Protein AF-A0A955SZW2-F1 (afdb_monomer_lite)

Sequence (179 aa):
EGDLPSALSALVQAASESPEDYRAVKKKAEVLYKLGLNKESIEGFKEALPLAPEGERWWLWVEIGKRYSDLGDLENEIASYRKGLEEPEPKAGYLWEIIGEAYYQAGRFEDAVEPVRNALEADPNRSRSLIRLGEILAEKDPSASKGFIEKGRALLGRDDYYWIQKAYEVEKNLEGGSR

Radius of gyration: 19.29 Å; chains: 1; bounding box: 45×32×61 Å

Structure (mmCIF, N/CA/C/O backbone):
data_AF-A0A955SZW2-F1
#
_entry.id   AF-A0A955SZW2-F1
#
loop_
_atom_site.group_PDB
_atom_site.id
_atom_site.type_symbol
_atom_site.label_atom_id
_atom_site.label_alt_id
_atom_site.label_comp_id
_atom_site.label_asym_id
_atom_site.label_entity_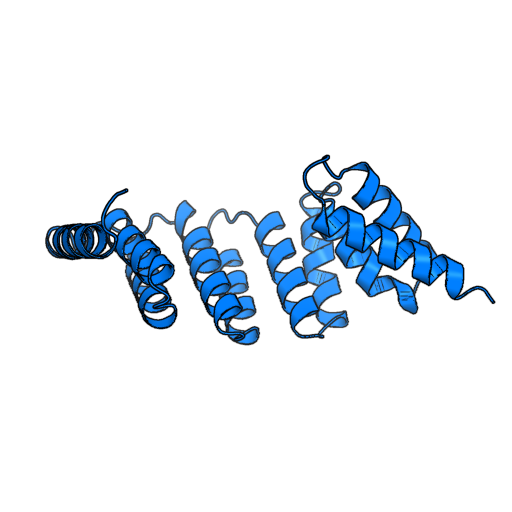id
_atom_site.label_seq_id
_atom_site.pdbx_PDB_ins_code
_atom_site.Cartn_x
_atom_site.Cartn_y
_atom_site.Cartn_z
_atom_site.occupancy
_atom_site.B_iso_or_equiv
_atom_site.auth_seq_id
_atom_site.auth_comp_id
_atom_site.auth_asym_id
_atom_site.auth_atom_id
_atom_site.pdbx_PDB_model_num
ATOM 1 N N . GLU A 1 1 ? -25.293 -17.393 6.926 1.00 43.53 1 GLU A N 1
ATOM 2 C CA . GLU A 1 1 ? -25.047 -16.016 6.459 1.00 43.53 1 GLU A CA 1
ATOM 3 C C . GLU A 1 1 ? -25.433 -15.080 7.590 1.00 43.53 1 GLU A C 1
ATOM 5 O O . GLU A 1 1 ? -26.567 -15.137 8.042 1.00 43.53 1 GLU A O 1
ATOM 10 N N . GLY A 1 2 ? -24.470 -14.358 8.165 1.00 55.19 2 GLY A N 1
ATOM 11 C CA . GLY A 1 2 ? -24.765 -13.376 9.208 1.00 55.19 2 GLY A CA 1
ATOM 12 C C . GLY A 1 2 ? -25.272 -12.101 8.550 1.00 55.19 2 GLY A C 1
ATOM 13 O O . GLY A 1 2 ? -24.579 -11.545 7.702 1.00 55.19 2 GLY A O 1
ATOM 14 N N . ASP A 1 3 ? -26.477 -11.679 8.909 1.00 69.44 3 ASP A N 1
ATOM 15 C CA . ASP A 1 3 ? -27.110 -10.459 8.420 1.00 69.44 3 ASP A CA 1
ATOM 16 C C . ASP A 1 3 ? -26.224 -9.233 8.735 1.00 69.44 3 ASP A C 1
ATOM 18 O O . ASP A 1 3 ? -25.978 -8.905 9.899 1.00 69.44 3 ASP A O 1
ATOM 22 N N . LEU A 1 4 ? -25.674 -8.596 7.694 1.00 65.81 4 LEU A N 1
ATOM 23 C CA . LEU A 1 4 ? -24.764 -7.444 7.792 1.00 65.81 4 LEU A CA 1
ATOM 24 C C . LEU A 1 4 ? -25.357 -6.272 8.616 1.00 65.81 4 LEU A C 1
ATOM 26 O O . LEU A 1 4 ? -24.629 -5.720 9.443 1.00 65.81 4 LEU A O 1
ATOM 30 N N . PRO A 1 5 ? -26.653 -5.923 8.473 1.00 70.12 5 PRO A N 1
ATOM 31 C CA . PRO A 1 5 ? -27.366 -5.012 9.374 1.00 70.12 5 PRO A CA 1
ATOM 32 C C . PRO A 1 5 ? -27.302 -5.398 10.858 1.00 70.12 5 PRO A C 1
ATOM 34 O O . PRO A 1 5 ? -26.988 -4.558 11.704 1.00 70.12 5 PRO A O 1
ATOM 37 N N . SER A 1 6 ? -27.541 -6.669 11.187 1.00 73.94 6 SER A N 1
ATOM 38 C CA . SER A 1 6 ? -27.470 -7.166 12.567 1.00 73.94 6 SER A CA 1
ATOM 39 C C . SER A 1 6 ? -26.041 -7.106 13.129 1.00 73.94 6 SER A C 1
ATOM 41 O O . SER A 1 6 ? -25.841 -6.718 14.282 1.00 73.94 6 SER A O 1
ATOM 43 N N . ALA A 1 7 ? -25.031 -7.419 12.307 1.00 72.44 7 ALA A N 1
ATOM 44 C CA . ALA A 1 7 ? -23.623 -7.304 12.689 1.00 72.44 7 ALA A CA 1
ATOM 45 C C . ALA A 1 7 ? -23.200 -5.847 12.942 1.00 72.44 7 ALA A C 1
ATOM 47 O O . ALA A 1 7 ? -22.485 -5.577 13.907 1.00 72.44 7 ALA A O 1
ATOM 48 N N . LEU A 1 8 ? -23.663 -4.904 12.114 1.00 73.12 8 LEU A N 1
ATOM 49 C CA . LEU A 1 8 ? -23.430 -3.478 12.339 1.00 73.12 8 LEU A CA 1
ATOM 50 C C . LEU A 1 8 ? -24.060 -3.026 13.660 1.00 73.12 8 LEU A C 1
ATOM 52 O O . LEU A 1 8 ? -23.381 -2.376 14.448 1.00 73.12 8 LEU A O 1
ATOM 56 N N . SER A 1 9 ? -25.316 -3.396 13.929 1.00 77.06 9 SER A N 1
ATOM 57 C CA . SER A 1 9 ? -26.006 -3.013 15.168 1.00 77.06 9 SER A CA 1
ATOM 58 C C . SER A 1 9 ? -25.261 -3.501 16.413 1.00 77.06 9 SER A C 1
ATOM 60 O O . SER A 1 9 ? -25.037 -2.722 17.337 1.00 77.06 9 SER A O 1
ATOM 62 N N . ALA A 1 10 ? -24.824 -4.764 16.422 1.00 77.38 10 ALA A N 1
ATOM 63 C CA . ALA A 1 10 ? -24.076 -5.335 17.542 1.00 77.38 10 ALA A CA 1
ATOM 64 C C . ALA A 1 10 ? -22.710 -4.657 17.743 1.00 77.38 10 ALA A C 1
ATOM 66 O O . ALA A 1 10 ? -22.293 -4.433 18.875 1.00 77.38 10 ALA A O 1
ATOM 67 N N . LEU A 1 11 ? -22.018 -4.293 16.659 1.00 75.75 11 LEU A N 1
ATOM 68 C CA . LEU A 1 11 ? -20.717 -3.621 16.739 1.00 75.75 11 LEU A CA 1
ATOM 69 C C . LEU A 1 11 ? -20.824 -2.146 17.112 1.00 75.75 11 LEU A C 1
ATOM 71 O O . LEU A 1 11 ? -19.964 -1.639 17.823 1.00 75.75 11 LEU A O 1
ATOM 75 N N . VAL A 1 12 ? -21.872 -1.456 16.660 1.00 75.31 12 VAL A N 1
ATOM 76 C CA . VAL A 1 12 ? -22.174 -0.091 17.103 1.00 75.31 12 VAL A CA 1
ATOM 77 C C . VAL A 1 12 ? -22.484 -0.092 18.594 1.00 75.31 12 VAL A C 1
ATOM 79 O O . VAL A 1 12 ? -21.966 0.763 19.307 1.00 75.31 12 VAL A O 1
ATOM 82 N N . GLN A 1 13 ? -23.265 -1.063 19.072 1.00 78.00 13 GLN A N 1
ATOM 83 C CA . GLN A 1 13 ? -23.534 -1.229 20.496 1.00 78.00 13 GLN A CA 1
ATOM 84 C C . GLN A 1 13 ? -22.245 -1.526 21.274 1.00 78.00 13 GLN A C 1
ATOM 86 O O . GLN A 1 13 ? -21.933 -0.791 22.202 1.00 78.00 13 GLN A O 1
ATOM 91 N N . ALA A 1 14 ? -21.446 -2.508 20.847 1.00 74.75 14 ALA A N 1
ATOM 92 C CA . ALA A 1 14 ? -20.177 -2.841 21.497 1.00 74.75 14 ALA A CA 1
ATOM 93 C C . ALA A 1 14 ? -19.199 -1.651 21.544 1.00 74.75 14 ALA A C 1
ATOM 95 O O . ALA A 1 14 ? -18.613 -1.374 22.584 1.00 74.75 14 ALA A O 1
ATOM 96 N N . ALA A 1 15 ? -19.059 -0.898 20.447 1.00 73.25 15 ALA A N 1
ATOM 97 C CA . ALA A 1 15 ? -18.224 0.306 20.420 1.00 73.25 15 ALA A CA 1
ATOM 98 C C . ALA A 1 15 ? -18.789 1.438 21.297 1.00 73.25 15 ALA A C 1
ATOM 100 O O . ALA A 1 15 ? -18.037 2.286 21.758 1.00 73.25 15 ALA A O 1
ATOM 101 N N . SER A 1 16 ? -20.103 1.462 21.531 1.00 75.00 16 SER A N 1
ATOM 102 C CA . SER A 1 16 ? -20.750 2.432 22.426 1.00 75.00 16 SER A CA 1
ATOM 103 C C . SER A 1 16 ? -20.636 2.028 23.901 1.00 75.00 16 SER A C 1
ATOM 105 O O . SER A 1 16 ? -20.604 2.895 24.768 1.00 75.00 16 SER A O 1
ATOM 107 N N . GLU A 1 17 ? -20.566 0.726 24.192 1.00 80.62 17 GLU A N 1
ATOM 108 C CA . GLU A 1 17 ? -20.352 0.161 25.532 1.00 80.62 17 GLU A CA 1
ATOM 109 C C . GLU A 1 17 ? -18.880 0.216 25.967 1.00 80.62 17 GLU A C 1
ATOM 111 O O . GLU A 1 17 ? -18.588 0.206 27.161 1.00 80.62 17 GLU A O 1
ATOM 116 N N . SER A 1 18 ? -17.945 0.271 25.016 1.00 79.25 18 SER A N 1
ATOM 117 C CA . SER A 1 18 ? -16.502 0.375 25.272 1.00 79.25 18 SER A CA 1
ATOM 118 C C . SER A 1 18 ? -15.836 1.326 24.268 1.00 79.25 18 SER A C 1
ATOM 120 O O . SER A 1 18 ? -15.089 0.876 23.394 1.00 79.25 18 SER A O 1
ATOM 122 N N . PRO A 1 19 ? -16.114 2.641 24.355 1.00 76.56 19 PRO A N 1
ATOM 123 C CA . PRO A 1 19 ? -15.597 3.637 23.412 1.00 76.56 19 PRO A CA 1
ATOM 124 C C . PRO A 1 19 ? -14.067 3.771 23.432 1.00 76.56 19 PRO A C 1
ATOM 126 O O . PRO A 1 19 ? -13.480 4.258 22.471 1.00 76.56 19 PRO A O 1
ATOM 129 N N . GLU A 1 20 ? -13.413 3.321 24.500 1.00 83.38 20 GLU A N 1
ATOM 130 C CA . GLU A 1 20 ? -11.959 3.272 24.646 1.00 83.38 20 GLU A CA 1
ATOM 131 C C . GLU A 1 20 ? -11.305 2.006 24.061 1.00 83.38 20 GLU A C 1
ATOM 133 O O . GLU A 1 20 ? -10.081 1.963 23.920 1.00 83.38 20 GLU A O 1
ATOM 138 N N . ASP A 1 21 ? -12.079 0.976 23.694 1.00 88.38 21 ASP A N 1
ATOM 139 C CA . ASP A 1 21 ? -11.528 -0.225 23.060 1.00 88.38 21 ASP A CA 1
ATOM 140 C C . ASP A 1 21 ? -11.337 -0.003 21.555 1.00 88.38 21 ASP A C 1
ATOM 142 O O . ASP A 1 21 ? -12.260 -0.152 20.743 1.00 88.38 21 ASP A O 1
ATOM 146 N N . TYR A 1 22 ? -10.092 0.280 21.158 1.00 90.94 22 TYR A N 1
ATOM 147 C CA . TYR A 1 22 ? -9.734 0.458 19.749 1.00 90.94 22 TYR A CA 1
ATOM 148 C C . TYR A 1 22 ? -10.145 -0.739 18.877 1.00 90.94 22 TYR A C 1
ATOM 150 O O . TYR A 1 22 ? -10.407 -0.555 17.688 1.00 90.94 22 TYR A O 1
ATOM 158 N N . ARG A 1 23 ? -10.231 -1.968 19.419 1.00 90.44 23 ARG A N 1
ATOM 159 C CA . ARG A 1 23 ? -10.639 -3.149 18.642 1.00 90.44 23 ARG A CA 1
ATOM 160 C C . ARG A 1 23 ? -12.103 -3.070 18.245 1.00 90.44 23 ARG A C 1
ATOM 162 O O . ARG A 1 23 ? -12.419 -3.391 17.099 1.00 90.44 23 ARG A O 1
ATOM 169 N N . ALA A 1 24 ? -12.971 -2.623 19.150 1.00 88.94 24 ALA A N 1
ATOM 170 C CA . ALA A 1 24 ? -14.390 -2.426 18.879 1.00 88.94 24 ALA A CA 1
ATOM 171 C C . ALA A 1 24 ? -14.602 -1.302 17.851 1.00 88.94 24 ALA A C 1
ATOM 173 O O . ALA A 1 24 ? -15.289 -1.509 16.845 1.00 88.94 24 ALA A O 1
ATOM 174 N N . VAL A 1 25 ? -13.929 -0.159 18.035 1.00 89.25 25 VAL A N 1
ATOM 175 C CA . VAL A 1 25 ? -13.991 0.990 17.111 1.00 89.25 25 VAL A CA 1
ATOM 176 C C . VAL A 1 25 ? -13.472 0.610 15.717 1.00 89.25 25 VAL A C 1
ATOM 178 O O . VAL A 1 25 ? -14.160 0.813 14.713 1.00 89.25 25 VAL A O 1
ATOM 181 N N . LYS A 1 26 ? -12.315 -0.059 15.643 1.00 93.31 26 LYS A N 1
ATOM 182 C CA . LYS A 1 26 ? -11.762 -0.611 14.397 1.00 93.31 26 LYS A CA 1
ATOM 183 C C . LYS A 1 26 ? -12.744 -1.570 13.724 1.00 93.31 26 LYS A C 1
ATOM 185 O O . LYS A 1 26 ? -12.947 -1.509 12.513 1.00 93.31 26 LYS A O 1
ATOM 190 N N . LYS A 1 27 ? -13.381 -2.458 14.494 1.00 91.25 27 LYS A N 1
ATOM 191 C CA . LYS A 1 27 ? -14.297 -3.459 13.939 1.00 91.25 27 LYS A CA 1
ATOM 192 C C . LYS A 1 27 ? -15.560 -2.833 13.354 1.00 91.25 27 LYS A C 1
ATOM 194 O O . LYS A 1 27 ? -16.022 -3.270 12.299 1.00 91.25 27 LYS A O 1
ATOM 199 N N . LYS A 1 28 ? -16.085 -1.788 13.994 1.00 90.50 28 LYS A N 1
ATOM 200 C CA . LYS A 1 28 ? -17.159 -0.954 13.443 1.00 90.50 28 LYS A CA 1
ATOM 201 C C . LYS A 1 28 ? -16.733 -0.342 12.102 1.00 90.50 28 LYS A C 1
ATOM 203 O O . LYS A 1 28 ? -17.475 -0.464 11.130 1.00 90.50 28 LYS A O 1
ATOM 208 N N . ALA A 1 29 ? -15.530 0.228 12.018 1.00 93.50 29 ALA A N 1
ATOM 209 C CA . ALA A 1 29 ? -15.000 0.806 10.781 1.00 93.50 29 ALA A CA 1
ATOM 210 C C . ALA A 1 29 ? -14.853 -0.226 9.641 1.00 93.50 29 ALA A C 1
ATOM 212 O O . ALA A 1 29 ? -15.203 0.066 8.496 1.00 93.50 29 ALA A O 1
ATOM 213 N N . GLU A 1 30 ? -14.419 -1.455 9.943 1.00 92.19 30 GLU A N 1
ATOM 214 C CA . GLU A 1 30 ? -14.382 -2.568 8.977 1.00 92.19 30 GLU A CA 1
ATOM 215 C C . GLU A 1 30 ? -15.777 -2.953 8.457 1.00 92.19 30 GLU A C 1
ATOM 217 O O . GLU A 1 30 ? -15.924 -3.338 7.297 1.00 92.19 30 GLU A O 1
ATOM 222 N N . VAL A 1 31 ? -16.814 -2.892 9.298 1.00 90.69 31 VAL A N 1
ATOM 223 C CA . VAL A 1 31 ? -18.185 -3.202 8.861 1.00 90.69 31 VAL A CA 1
ATOM 224 C C . VAL A 1 31 ? -18.783 -2.068 8.043 1.00 90.69 31 VAL A C 1
ATOM 226 O O . VAL A 1 31 ? -19.404 -2.350 7.023 1.00 90.69 31 VAL A O 1
ATOM 229 N N . LEU A 1 32 ? -18.533 -0.810 8.413 1.00 91.88 32 LEU A N 1
ATOM 230 C CA . LEU A 1 32 ? -18.894 0.345 7.582 1.00 91.88 32 LEU A CA 1
ATOM 231 C C . LEU A 1 32 ? -18.293 0.216 6.177 1.00 91.88 32 LEU A C 1
ATOM 233 O O . LEU A 1 32 ? -19.003 0.383 5.188 1.00 91.88 32 LEU A O 1
ATOM 237 N N . TYR A 1 33 ? -17.029 -0.207 6.085 1.00 92.94 33 TYR A N 1
ATOM 238 C CA . TYR A 1 33 ? -16.387 -0.499 4.805 1.00 92.94 33 TYR A CA 1
ATOM 239 C C . TYR A 1 33 ? -17.130 -1.575 4.001 1.00 92.94 33 TYR A C 1
ATOM 241 O O . TYR A 1 33 ? -17.469 -1.363 2.840 1.00 92.94 33 TYR A O 1
ATOM 249 N N . LYS A 1 34 ? -17.462 -2.712 4.625 1.00 90.56 34 LYS A N 1
ATOM 250 C CA . LYS A 1 34 ? -18.211 -3.800 3.965 1.00 90.56 34 LYS A CA 1
ATOM 251 C C . LYS A 1 34 ? -19.606 -3.391 3.485 1.00 90.56 34 LYS A C 1
ATOM 253 O O . LYS A 1 34 ? -20.164 -4.062 2.624 1.00 90.56 34 LYS A O 1
ATOM 258 N N . LEU A 1 35 ? -20.165 -2.321 4.045 1.00 89.50 35 LEU A N 1
ATOM 259 C CA . LEU A 1 35 ? -21.441 -1.737 3.638 1.00 89.50 35 LEU A CA 1
ATOM 260 C C . LEU A 1 35 ? -21.292 -0.670 2.538 1.00 89.50 35 LEU A C 1
ATOM 262 O O . LEU A 1 35 ? -22.287 -0.073 2.138 1.00 89.50 35 LEU A O 1
ATOM 266 N N . GLY A 1 36 ? -20.072 -0.415 2.054 1.00 91.00 36 GLY A N 1
ATOM 267 C CA . GLY A 1 36 ? -19.776 0.614 1.054 1.00 91.00 36 GLY A CA 1
ATOM 268 C C . GLY A 1 36 ? -19.691 2.035 1.621 1.00 91.00 36 GLY A C 1
ATOM 269 O O . GLY A 1 36 ? -19.547 2.995 0.866 1.00 91.00 36 GLY A O 1
ATOM 270 N N . LEU A 1 37 ? -19.749 2.189 2.946 1.00 93.50 37 LEU A N 1
ATOM 271 C CA . LEU A 1 37 ? -19.671 3.473 3.644 1.00 93.50 37 LEU A CA 1
ATOM 272 C C . LEU A 1 37 ? -18.200 3.851 3.878 1.00 93.50 37 LEU A C 1
ATOM 274 O O . LEU A 1 37 ? -17.697 3.860 5.003 1.00 93.50 37 LEU A O 1
ATOM 278 N N . ASN A 1 38 ? -17.476 4.096 2.781 1.00 94.38 38 ASN A N 1
ATOM 279 C CA . ASN A 1 38 ? -16.027 4.330 2.795 1.00 94.38 38 ASN A CA 1
ATOM 280 C C . ASN A 1 38 ? -15.628 5.556 3.629 1.00 94.38 38 ASN A C 1
ATOM 282 O O . ASN A 1 38 ? -14.635 5.506 4.351 1.00 94.38 38 ASN A O 1
ATOM 286 N N . LYS A 1 39 ? -16.402 6.647 3.570 1.00 97.06 39 LYS A N 1
ATOM 287 C CA . LYS A 1 39 ? -16.096 7.883 4.311 1.00 97.06 39 LYS A CA 1
ATOM 288 C C . LYS A 1 39 ? -16.266 7.683 5.815 1.00 97.06 39 LYS A C 1
ATOM 290 O O . LYS A 1 39 ? -15.393 8.048 6.591 1.00 97.06 39 LYS A O 1
ATOM 295 N N . GLU A 1 40 ? -17.355 7.045 6.218 1.00 95.12 40 GLU A N 1
ATOM 296 C CA . GLU A 1 40 ? -17.648 6.708 7.607 1.00 95.12 40 GLU A CA 1
ATOM 297 C C . GLU A 1 40 ? -16.644 5.689 8.151 1.00 95.12 40 GLU A C 1
ATOM 299 O O . GLU A 1 40 ? -16.238 5.770 9.308 1.00 95.12 40 GLU A O 1
ATOM 304 N N . SER A 1 41 ? -16.198 4.752 7.309 1.00 96.31 41 SER A N 1
ATOM 305 C CA . SER A 1 41 ? -15.112 3.835 7.647 1.00 96.31 41 SER A CA 1
ATOM 306 C C . SER A 1 41 ? -13.813 4.590 7.939 1.00 96.31 41 SER A C 1
ATOM 308 O O . SER A 1 41 ? -13.203 4.349 8.979 1.00 96.31 41 SER A O 1
ATOM 310 N N . ILE A 1 42 ? -13.416 5.537 7.080 1.00 98.19 42 ILE A N 1
ATOM 311 C CA . ILE A 1 42 ? -12.220 6.370 7.290 1.00 98.19 42 ILE A CA 1
ATOM 312 C C . ILE A 1 42 ? -12.284 7.089 8.637 1.00 98.19 42 ILE A C 1
ATOM 314 O O . ILE A 1 42 ? -11.322 7.021 9.401 1.00 98.19 42 ILE A O 1
ATOM 318 N N . GLU A 1 43 ? -13.406 7.739 8.950 1.00 96.56 43 GLU A N 1
ATOM 319 C CA . GLU A 1 43 ? -13.564 8.429 10.234 1.00 96.56 43 GLU A CA 1
ATOM 320 C C . GLU A 1 43 ? -13.498 7.449 11.414 1.00 96.56 43 GLU A C 1
ATOM 322 O O . GLU A 1 43 ? -12.774 7.703 12.372 1.00 96.56 43 GLU A O 1
ATOM 327 N N . GLY A 1 44 ? -14.107 6.264 11.303 1.00 94.12 44 GLY A N 1
ATOM 328 C CA . GLY A 1 44 ? -13.984 5.220 12.324 1.00 94.12 44 GLY A CA 1
ATOM 329 C C . GLY A 1 44 ? -12.544 4.725 12.538 1.00 94.12 44 GLY A C 1
ATOM 330 O O . GLY A 1 44 ? -12.128 4.491 13.671 1.00 94.12 44 GLY A O 1
ATOM 331 N N . PHE A 1 45 ? -11.736 4.598 11.480 1.00 96.94 45 PHE A N 1
ATOM 332 C CA . PHE A 1 45 ? -10.311 4.272 11.633 1.00 96.94 45 PHE A CA 1
ATOM 333 C C . PHE A 1 45 ? -9.514 5.427 12.251 1.00 96.94 45 PHE A C 1
ATOM 335 O O . PHE A 1 45 ? -8.615 5.173 13.054 1.00 96.94 45 PHE A O 1
ATOM 342 N N . LYS A 1 46 ? -9.854 6.683 11.933 1.00 96.81 46 LYS A N 1
ATOM 343 C CA . LYS A 1 46 ? -9.240 7.860 12.565 1.00 96.81 46 LYS A CA 1
ATOM 344 C C . LYS A 1 46 ? -9.572 7.960 14.052 1.00 96.81 46 LYS A C 1
ATOM 346 O O . LYS A 1 46 ? -8.696 8.316 14.832 1.00 96.81 46 LYS A O 1
ATOM 351 N N . GLU A 1 47 ? -10.790 7.599 14.448 1.00 94.31 47 GLU A N 1
ATOM 352 C CA . GLU A 1 47 ? -11.191 7.477 15.856 1.00 94.31 47 GLU A CA 1
ATOM 353 C C . GLU A 1 47 ? -10.407 6.369 16.580 1.00 94.31 47 GLU A C 1
ATOM 355 O O . GLU A 1 47 ? -10.053 6.524 17.747 1.00 94.31 47 GLU A O 1
ATOM 360 N N . ALA A 1 48 ? -10.078 5.269 15.891 1.00 94.62 48 ALA A N 1
ATOM 361 C CA . ALA A 1 48 ? -9.309 4.164 16.468 1.00 94.62 48 ALA A CA 1
ATOM 362 C C . ALA A 1 48 ? -7.808 4.471 16.643 1.00 94.62 48 ALA A C 1
ATOM 364 O O . ALA A 1 48 ? -7.176 3.890 17.524 1.00 94.62 48 ALA A O 1
ATOM 365 N N . LEU A 1 49 ? -7.226 5.367 15.835 1.00 95.62 49 LEU A N 1
ATOM 366 C CA . LEU A 1 49 ? -5.798 5.725 15.883 1.00 95.62 49 LEU A CA 1
ATOM 367 C C . LEU A 1 49 ? -5.286 6.134 17.276 1.00 95.62 49 LEU A C 1
ATOM 369 O O . LEU A 1 49 ? -4.310 5.532 17.725 1.00 95.62 49 LEU A O 1
ATOM 373 N N . PRO A 1 50 ? -5.895 7.110 17.984 1.00 95.00 50 PRO A N 1
ATOM 374 C CA . PRO A 1 50 ? -5.411 7.529 19.302 1.00 95.00 50 PRO A CA 1
ATOM 375 C C . PRO A 1 50 ? -5.576 6.454 20.387 1.00 95.00 50 PRO A C 1
ATOM 377 O O . PRO A 1 50 ? -4.919 6.536 21.421 1.00 95.00 50 PRO A O 1
ATOM 380 N N . LEU A 1 51 ? -6.439 5.459 20.162 1.00 94.31 51 LEU A N 1
ATOM 381 C CA . LEU A 1 51 ? -6.709 4.363 21.097 1.00 94.31 51 LEU A CA 1
ATOM 382 C C . LEU A 1 51 ? -5.802 3.148 20.853 1.00 94.31 51 LEU A C 1
ATOM 384 O O . LEU A 1 51 ? -5.672 2.275 21.712 1.00 94.31 51 LEU A O 1
ATOM 388 N N . ALA A 1 52 ? -5.208 3.054 19.663 1.00 94.25 52 ALA A N 1
ATOM 389 C CA . ALA A 1 52 ? -4.466 1.882 19.243 1.00 94.25 52 ALA A CA 1
ATOM 390 C C . ALA A 1 52 ? -3.057 1.821 19.862 1.00 94.25 52 ALA A C 1
ATOM 392 O O . ALA A 1 52 ? -2.374 2.850 19.981 1.00 94.25 52 ALA A O 1
ATOM 393 N N . PRO A 1 53 ? -2.575 0.606 20.193 1.00 93.25 53 PRO A N 1
ATOM 394 C CA . PRO A 1 53 ? -1.182 0.385 20.562 1.00 93.25 53 PRO A CA 1
ATOM 395 C C . PRO A 1 53 ? -0.235 0.911 19.479 1.00 93.25 53 PRO A C 1
ATOM 397 O O . PRO A 1 53 ? -0.508 0.745 18.292 1.00 93.25 53 PRO A O 1
ATOM 400 N N . GLU A 1 54 ? 0.896 1.495 19.881 1.00 90.62 54 GLU A N 1
ATOM 401 C CA . GLU A 1 54 ? 1.875 2.116 18.969 1.00 90.62 54 GLU A CA 1
ATOM 402 C C . GLU A 1 54 ? 2.258 1.212 17.789 1.00 90.62 54 GLU A C 1
ATOM 404 O O . GLU A 1 54 ? 2.123 1.622 16.639 1.00 90.62 54 GLU A O 1
ATOM 409 N N . GLY A 1 55 ? 2.608 -0.051 18.053 1.00 89.69 55 GLY A N 1
ATOM 410 C CA . GLY A 1 55 ? 2.996 -1.013 17.011 1.00 89.69 55 GLY A CA 1
ATOM 411 C C . GLY A 1 55 ? 1.871 -1.460 16.062 1.00 89.69 55 GLY A C 1
ATOM 412 O O . GLY A 1 55 ? 2.131 -2.189 15.104 1.00 89.69 55 GLY A O 1
ATOM 413 N N . GLU A 1 56 ? 0.621 -1.048 16.299 1.00 91.44 56 GLU A N 1
ATOM 414 C CA . GLU A 1 56 ? -0.529 -1.348 15.434 1.00 91.44 56 GLU A CA 1
ATOM 415 C C . GLU A 1 56 ? -1.025 -0.130 14.636 1.00 91.44 56 GLU A C 1
ATOM 417 O O . GLU A 1 56 ? -1.789 -0.302 13.681 1.00 91.44 56 GLU A O 1
ATOM 422 N N . ARG A 1 57 ? -0.594 1.096 14.968 1.00 95.44 57 ARG A N 1
ATOM 423 C CA . ARG A 1 57 ? -1.116 2.320 14.329 1.00 95.44 57 ARG A CA 1
ATOM 424 C C . ARG A 1 57 ? -0.782 2.412 12.846 1.00 95.44 57 ARG A C 1
ATOM 426 O O . ARG A 1 57 ? -1.637 2.825 12.062 1.00 95.44 57 ARG A O 1
ATOM 433 N N . TRP A 1 58 ? 0.406 1.957 12.434 1.00 97.38 58 TRP A N 1
ATOM 434 C CA . TRP A 1 58 ? 0.806 1.960 11.020 1.00 97.38 58 TRP A CA 1
ATOM 435 C C . TRP A 1 58 ? -0.195 1.193 10.144 1.00 97.38 58 TRP A C 1
ATOM 437 O O . TRP A 1 58 ? -0.476 1.591 9.015 1.00 97.38 58 TRP A O 1
ATOM 447 N N . TRP A 1 59 ? -0.784 0.115 10.674 1.00 96.44 59 TRP A N 1
ATOM 448 C CA . TRP A 1 59 ? -1.778 -0.675 9.956 1.00 96.44 59 TRP A CA 1
ATOM 449 C C . TRP A 1 59 ? -3.112 0.063 9.824 1.00 96.44 59 TRP A C 1
ATOM 451 O O . TRP A 1 59 ? -3.773 -0.050 8.795 1.00 96.44 59 TRP A O 1
ATOM 461 N N . LEU A 1 60 ? -3.503 0.866 10.816 1.00 97.56 60 LEU A N 1
ATOM 462 C CA . LEU A 1 60 ? -4.704 1.697 10.703 1.00 97.56 60 LEU A CA 1
ATOM 463 C C . LEU A 1 60 ? -4.552 2.749 9.599 1.00 97.56 60 LEU A C 1
ATOM 465 O O . LEU A 1 60 ? -5.499 2.987 8.854 1.00 97.56 60 LEU A O 1
ATOM 469 N N . TRP A 1 61 ? -3.354 3.309 9.420 1.00 98.44 61 TRP A N 1
ATOM 470 C CA . TRP A 1 61 ? -3.059 4.194 8.292 1.00 98.44 61 TRP A CA 1
ATOM 471 C C . TRP A 1 61 ? -3.127 3.490 6.931 1.00 98.44 61 TRP A C 1
ATOM 473 O O . TRP A 1 61 ? -3.654 4.064 5.979 1.00 98.44 61 TRP A O 1
ATOM 483 N N . VAL A 1 62 ? -2.672 2.234 6.836 1.00 98.44 62 VAL A N 1
ATOM 484 C CA . VAL A 1 62 ? -2.864 1.397 5.632 1.00 98.44 62 VAL A CA 1
ATOM 485 C C . VAL A 1 62 ? -4.348 1.211 5.334 1.00 98.44 62 VAL A C 1
ATOM 487 O O . VAL A 1 62 ? -4.799 1.351 4.202 1.00 98.44 62 VAL A O 1
ATOM 490 N N . GLU A 1 63 ? -5.123 0.899 6.360 1.00 98.00 63 GLU A N 1
ATOM 491 C CA . GLU A 1 63 ? -6.560 0.712 6.252 1.00 98.00 63 GLU A CA 1
ATOM 492 C C . GLU A 1 63 ? -7.272 2.012 5.822 1.00 98.00 63 GLU A C 1
ATOM 494 O O . GLU A 1 63 ? -8.140 1.968 4.956 1.00 98.00 63 GLU A O 1
ATOM 499 N N . ILE A 1 64 ? -6.866 3.181 6.322 1.00 98.50 64 ILE A N 1
ATOM 500 C CA . ILE A 1 64 ? -7.370 4.477 5.838 1.00 98.50 64 ILE A CA 1
ATOM 501 C C . ILE A 1 64 ? -6.996 4.701 4.363 1.00 98.50 64 ILE A C 1
ATOM 503 O O . ILE A 1 64 ? -7.865 5.046 3.562 1.00 98.50 64 ILE A O 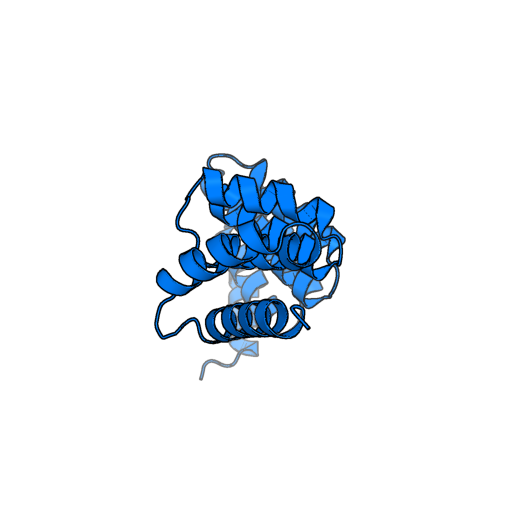1
ATOM 507 N N . GLY A 1 65 ? -5.735 4.462 3.987 1.00 98.44 65 GLY A N 1
ATOM 508 C CA . GLY A 1 65 ? -5.255 4.669 2.618 1.00 98.44 65 GLY A CA 1
ATOM 509 C C . GLY A 1 65 ? -5.996 3.817 1.587 1.00 98.44 65 GLY A C 1
ATOM 510 O O . GLY A 1 65 ? -6.448 4.348 0.577 1.00 98.44 65 GLY A O 1
ATOM 511 N N . LYS A 1 66 ? -6.263 2.540 1.893 1.00 98.00 66 LYS A N 1
ATOM 512 C CA . LYS A 1 66 ? -7.078 1.663 1.031 1.00 98.00 66 LYS A CA 1
ATOM 513 C C . LYS A 1 66 ? -8.472 2.227 0.765 1.00 98.00 66 LYS A C 1
ATOM 515 O O . LYS A 1 66 ? -8.985 2.107 -0.338 1.00 98.00 66 LYS A O 1
ATOM 520 N N . ARG A 1 67 ? -9.096 2.857 1.765 1.00 98.19 67 ARG A N 1
ATOM 521 C CA . ARG A 1 67 ? -10.441 3.436 1.609 1.00 98.19 67 ARG A CA 1
ATOM 522 C C . ARG A 1 67 ? -10.422 4.701 0.766 1.00 98.19 67 ARG A C 1
ATOM 524 O O . ARG A 1 67 ? -11.375 4.945 0.035 1.00 98.19 67 ARG A O 1
ATOM 531 N N . TYR A 1 68 ? -9.350 5.485 0.847 1.00 98.56 68 TYR A N 1
ATOM 532 C CA . TYR A 1 68 ? -9.128 6.579 -0.093 1.00 98.56 68 TYR A CA 1
ATOM 533 C C . TYR A 1 68 ? -8.889 6.059 -1.518 1.00 98.56 68 TYR A C 1
ATOM 535 O O . TYR A 1 68 ? -9.481 6.604 -2.447 1.00 98.56 68 TYR A O 1
ATOM 543 N N . SER A 1 69 ? -8.151 4.956 -1.679 1.00 97.25 69 SER A N 1
ATOM 544 C CA . SER A 1 69 ? -7.984 4.263 -2.967 1.00 97.25 69 SER A CA 1
ATOM 545 C C . SER A 1 69 ? -9.328 3.849 -3.576 1.00 97.25 69 SER A C 1
ATOM 547 O O . SER A 1 69 ? -9.634 4.196 -4.715 1.00 97.25 69 SER A O 1
ATOM 549 N N . ASP A 1 70 ? -10.204 3.223 -2.779 1.00 96.69 70 ASP A N 1
ATOM 550 C CA . ASP A 1 70 ? -11.554 2.817 -3.203 1.00 96.69 70 ASP A CA 1
ATOM 551 C C . ASP A 1 70 ? -12.459 4.013 -3.569 1.00 96.69 70 ASP A C 1
ATOM 553 O O . ASP A 1 70 ? -13.439 3.863 -4.300 1.00 96.69 70 ASP A O 1
ATOM 557 N N . LEU A 1 71 ? -12.145 5.211 -3.066 1.00 97.19 71 LEU A N 1
ATOM 558 C CA . LEU A 1 71 ? -12.802 6.470 -3.432 1.00 97.19 71 LEU A CA 1
ATOM 559 C C . LEU A 1 71 ? -12.148 7.165 -4.642 1.00 97.19 71 LEU A C 1
ATOM 561 O O . LEU A 1 71 ? -12.663 8.189 -5.093 1.00 97.19 71 LEU A O 1
ATOM 565 N N . GLY A 1 72 ? -11.038 6.635 -5.162 1.00 96.69 72 GLY A N 1
ATOM 566 C CA . GLY A 1 72 ? -10.227 7.247 -6.218 1.00 96.69 72 GLY A CA 1
ATOM 567 C C . GLY A 1 72 ? -9.396 8.450 -5.756 1.00 96.69 72 GLY A C 1
ATOM 568 O O . GLY A 1 72 ? -8.880 9.196 -6.585 1.00 96.69 72 GLY A O 1
ATOM 569 N N . ASP A 1 73 ? -9.273 8.668 -4.446 1.00 98.12 73 ASP A N 1
ATOM 570 C CA . ASP A 1 73 ? -8.529 9.780 -3.854 1.00 98.12 73 ASP A CA 1
ATOM 571 C C . ASP A 1 73 ? -7.072 9.372 -3.591 1.00 98.12 73 ASP A C 1
ATOM 573 O O . ASP A 1 73 ? -6.651 9.107 -2.462 1.00 98.12 73 ASP A O 1
ATOM 577 N N . LEU A 1 74 ? -6.305 9.291 -4.678 1.00 97.38 74 LEU A N 1
ATOM 578 C CA . LEU A 1 74 ? -4.934 8.777 -4.661 1.00 97.38 74 LEU A CA 1
ATOM 579 C C . LEU A 1 74 ? -3.974 9.646 -3.828 1.00 97.38 74 LEU A C 1
ATOM 581 O O . LEU A 1 74 ? -3.026 9.135 -3.235 1.00 97.38 74 LEU A O 1
ATOM 585 N N . GLU A 1 75 ? -4.221 10.953 -3.724 1.00 98.19 75 GLU A N 1
ATOM 586 C CA . GLU A 1 75 ? -3.375 11.844 -2.920 1.00 98.19 75 GLU A CA 1
ATOM 587 C C . GLU A 1 75 ? -3.559 11.580 -1.418 1.00 98.19 75 GLU A C 1
ATOM 589 O O . GLU A 1 75 ? -2.572 11.473 -0.682 1.00 98.19 75 GLU A O 1
ATOM 594 N N . ASN A 1 76 ? -4.802 11.397 -0.949 1.00 98.44 76 ASN A N 1
ATOM 595 C CA . ASN A 1 76 ? -5.040 11.012 0.443 1.00 98.44 76 ASN A CA 1
ATOM 596 C C . ASN A 1 76 ? -4.650 9.555 0.730 1.00 98.44 76 ASN A C 1
ATOM 598 O O . ASN A 1 76 ? -4.243 9.253 1.857 1.00 98.44 76 ASN A O 1
ATOM 602 N N . GLU A 1 77 ? -4.707 8.662 -0.262 1.00 98.56 77 GLU A N 1
ATOM 603 C CA . GLU A 1 77 ? -4.128 7.318 -0.162 1.00 98.56 77 GLU A CA 1
ATOM 604 C C . GLU A 1 77 ? -2.622 7.388 0.139 1.00 98.56 77 GLU A C 1
ATOM 606 O O . GLU A 1 77 ? -2.174 6.884 1.176 1.00 98.56 77 GLU A O 1
ATOM 611 N N . ILE A 1 78 ? -1.854 8.078 -0.713 1.00 98.75 78 ILE A N 1
ATOM 612 C CA . ILE A 1 78 ? -0.401 8.242 -0.559 1.00 98.75 78 ILE A CA 1
ATOM 613 C C . ILE A 1 78 ? -0.070 8.902 0.782 1.00 98.75 78 ILE A C 1
ATOM 615 O O . ILE A 1 78 ? 0.815 8.435 1.505 1.00 98.75 78 ILE A O 1
ATOM 619 N N . ALA A 1 79 ? -0.782 9.975 1.140 1.00 98.69 79 ALA A N 1
ATOM 620 C CA . ALA A 1 79 ? -0.569 10.678 2.402 1.00 98.69 79 ALA A CA 1
ATOM 621 C C . ALA A 1 79 ? -0.819 9.769 3.615 1.00 98.69 79 ALA A C 1
ATOM 623 O O . ALA A 1 79 ? -0.063 9.816 4.586 1.00 98.69 79 ALA A O 1
ATOM 624 N N . SER A 1 80 ? -1.841 8.913 3.556 1.00 98.62 80 SER A N 1
ATOM 625 C CA . SER A 1 80 ? -2.149 7.966 4.631 1.00 98.62 80 SER A CA 1
ATOM 626 C C . SER A 1 80 ? -1.046 6.923 4.780 1.00 98.62 80 SER A C 1
ATOM 628 O O . SER A 1 80 ? -0.546 6.723 5.883 1.00 98.62 80 SER A O 1
ATOM 630 N N . TYR A 1 81 ? -0.584 6.312 3.687 1.00 98.69 81 TYR A N 1
ATOM 631 C CA . TYR A 1 81 ? 0.523 5.354 3.762 1.00 98.69 81 TYR A CA 1
ATOM 632 C C . TYR A 1 81 ? 1.824 5.992 4.264 1.00 98.69 81 TYR A C 1
ATOM 634 O O . TYR A 1 81 ? 2.533 5.375 5.059 1.00 98.69 81 TYR A O 1
ATOM 642 N N . ARG A 1 82 ? 2.118 7.242 3.877 1.00 98.50 82 ARG A N 1
ATOM 643 C CA . ARG A 1 82 ? 3.270 7.988 4.409 1.00 98.50 82 ARG A CA 1
ATOM 644 C C . ARG A 1 82 ? 3.169 8.214 5.917 1.00 98.50 82 ARG A C 1
ATOM 646 O O . ARG A 1 82 ? 4.152 7.975 6.605 1.00 98.50 82 ARG A O 1
ATOM 653 N N . LYS A 1 83 ? 1.990 8.546 6.453 1.00 98.38 83 LYS A N 1
ATOM 654 C CA . LYS A 1 83 ? 1.789 8.592 7.914 1.00 98.38 83 LYS A CA 1
ATOM 655 C C . LYS A 1 83 ? 2.030 7.238 8.578 1.00 98.38 83 LYS A C 1
ATOM 657 O O . LYS A 1 83 ? 2.605 7.180 9.654 1.00 98.38 83 LYS A O 1
ATOM 662 N N . GLY A 1 84 ? 1.671 6.141 7.911 1.00 98.06 84 GLY A N 1
ATOM 663 C CA . GLY A 1 84 ? 1.996 4.794 8.382 1.00 98.06 84 GLY A CA 1
ATOM 664 C C . GLY A 1 84 ? 3.500 4.542 8.545 1.00 98.06 84 GLY A C 1
ATOM 665 O O . GLY A 1 84 ? 3.884 3.785 9.430 1.00 98.06 84 GLY A O 1
ATOM 666 N N . LEU A 1 85 ? 4.352 5.180 7.736 1.00 97.62 85 LEU A N 1
ATOM 667 C CA . LEU A 1 85 ? 5.814 5.101 7.873 1.00 97.62 85 LEU A CA 1
ATOM 668 C C . LEU A 1 85 ? 6.368 5.937 9.031 1.00 97.62 85 LEU A C 1
ATOM 670 O O . LEU A 1 85 ? 7.490 5.684 9.461 1.00 97.62 85 LEU A O 1
ATOM 674 N N . GLU A 1 86 ? 5.616 6.928 9.508 1.00 97.19 86 GLU A N 1
ATOM 675 C CA . GLU A 1 86 ? 6.001 7.783 10.638 1.00 97.19 86 GLU A CA 1
ATOM 676 C C . GLU A 1 86 ? 5.714 7.116 11.996 1.00 97.19 86 GLU A C 1
ATOM 678 O O . GLU A 1 86 ? 6.253 7.540 13.017 1.00 97.19 86 GLU A O 1
ATOM 683 N N . GLU A 1 87 ? 4.885 6.067 12.021 1.00 97.00 87 GLU A N 1
ATOM 684 C CA . GLU A 1 87 ? 4.560 5.321 13.240 1.00 97.00 87 GLU A CA 1
ATOM 685 C C . GLU A 1 87 ? 5.722 4.421 13.707 1.00 97.00 87 GLU A C 1
ATOM 687 O O . GLU A 1 87 ? 6.525 3.969 12.887 1.00 97.00 87 GLU A O 1
ATOM 692 N N . PRO A 1 88 ? 5.807 4.093 15.010 1.00 94.31 88 PRO A N 1
ATOM 693 C CA . PRO A 1 88 ? 6.817 3.177 15.536 1.00 94.31 88 PRO A CA 1
ATOM 694 C C . PRO A 1 88 ? 6.734 1.760 14.944 1.00 94.31 88 PRO A C 1
ATOM 696 O O . PRO A 1 88 ? 5.653 1.201 14.770 1.00 94.31 88 PRO A O 1
ATOM 699 N N . GLU A 1 89 ? 7.904 1.162 14.691 1.00 90.19 89 GLU A N 1
ATOM 700 C CA . GLU A 1 89 ? 8.073 -0.206 14.165 1.00 90.19 89 GLU A CA 1
ATOM 701 C C . GLU A 1 89 ? 7.193 -0.543 12.939 1.00 90.19 89 GLU A C 1
ATOM 703 O O . GLU A 1 89 ? 6.530 -1.590 12.898 1.00 90.19 89 GLU A O 1
ATOM 708 N N . PRO A 1 90 ? 7.183 0.305 11.895 1.00 95.00 90 PRO A N 1
ATOM 709 C CA . PRO A 1 90 ? 6.298 0.091 10.770 1.00 95.00 90 PRO A CA 1
ATOM 710 C C . PRO A 1 90 ? 6.797 -1.082 9.922 1.00 95.00 90 PRO A C 1
ATOM 712 O O . PRO A 1 90 ? 7.997 -1.369 9.829 1.00 95.00 90 PRO A O 1
ATOM 715 N N . LYS A 1 91 ? 5.890 -1.738 9.191 1.00 95.31 91 LYS A N 1
ATOM 716 C CA . LYS A 1 91 ? 6.276 -2.662 8.110 1.00 95.31 91 LYS A CA 1
ATOM 717 C C . LYS A 1 91 ? 6.740 -1.870 6.883 1.00 95.31 91 LYS A C 1
ATOM 719 O O . LYS A 1 91 ? 6.091 -1.892 5.840 1.00 95.31 91 LYS A O 1
ATOM 724 N N . ALA A 1 92 ? 7.879 -1.188 7.014 1.00 95.19 92 ALA A N 1
ATOM 725 C CA . ALA A 1 92 ? 8.370 -0.195 6.059 1.00 95.19 92 ALA A CA 1
ATOM 726 C C . ALA A 1 92 ? 8.443 -0.719 4.619 1.00 95.19 92 ALA A C 1
ATOM 728 O O . ALA A 1 92 ? 7.921 -0.080 3.718 1.00 95.19 92 ALA A O 1
ATOM 729 N N . GLY A 1 93 ? 8.994 -1.917 4.396 1.00 95.81 93 GLY A N 1
ATOM 730 C CA . GLY A 1 93 ? 9.076 -2.482 3.044 1.00 95.81 93 GLY A CA 1
ATOM 731 C C . GLY A 1 93 ? 7.711 -2.714 2.378 1.00 95.81 93 GLY A C 1
ATOM 732 O O . GLY A 1 93 ? 7.591 -2.547 1.171 1.00 95.81 93 GLY A O 1
ATOM 733 N N . TYR A 1 94 ? 6.674 -3.061 3.150 1.00 97.12 94 TYR A N 1
ATOM 734 C CA . TYR A 1 94 ? 5.310 -3.183 2.623 1.00 97.12 94 TYR A CA 1
ATOM 735 C C . TYR A 1 94 ? 4.686 -1.807 2.355 1.00 97.12 94 TYR A C 1
ATOM 737 O O . TYR A 1 94 ? 4.075 -1.610 1.312 1.00 97.12 94 TYR A O 1
ATOM 745 N N . LEU A 1 95 ? 4.878 -0.846 3.263 1.00 98.25 95 LEU A N 1
ATOM 746 C CA . LEU A 1 95 ? 4.405 0.529 3.079 1.00 98.25 95 LEU A CA 1
ATOM 747 C C . LEU A 1 95 ? 5.034 1.190 1.846 1.00 98.25 95 LEU A C 1
ATOM 749 O O . LEU A 1 95 ? 4.333 1.815 1.058 1.00 98.25 95 LEU A O 1
ATOM 753 N N . TRP A 1 96 ? 6.335 1.001 1.632 1.00 98.56 96 TRP A N 1
ATOM 754 C CA . TRP A 1 96 ? 7.023 1.500 0.447 1.00 98.56 96 TRP A CA 1
ATOM 755 C C . TRP A 1 96 ? 6.504 0.879 -0.852 1.00 98.56 96 TRP A C 1
ATOM 757 O O . TRP A 1 96 ? 6.312 1.600 -1.830 1.00 98.56 96 TRP A O 1
ATOM 767 N N . GLU A 1 97 ? 6.204 -0.425 -0.848 1.00 98.31 97 GLU A N 1
ATOM 768 C CA . GLU A 1 97 ? 5.596 -1.105 -1.997 1.00 98.31 97 GLU A CA 1
ATOM 769 C C . GLU A 1 97 ? 4.245 -0.473 -2.365 1.00 98.31 97 GLU A C 1
ATOM 771 O O . GLU A 1 97 ? 4.039 -0.112 -3.524 1.00 98.31 97 GLU A O 1
ATOM 776 N N . ILE A 1 98 ? 3.346 -0.280 -1.392 1.00 98.25 98 ILE A N 1
ATOM 777 C CA . ILE A 1 98 ? 2.010 0.280 -1.659 1.00 98.25 98 ILE A CA 1
ATOM 778 C C . ILE A 1 98 ? 2.0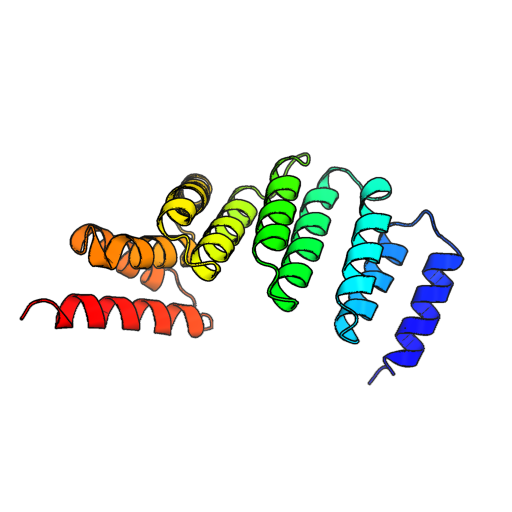34 1.788 -1.957 1.00 98.25 98 ILE A C 1
ATOM 780 O O . ILE A 1 98 ? 1.194 2.265 -2.711 1.00 98.25 98 ILE A O 1
ATOM 784 N N . ILE A 1 99 ? 3.011 2.545 -1.443 1.00 98.62 99 ILE A N 1
ATOM 785 C CA . ILE A 1 99 ? 3.222 3.951 -1.836 1.00 98.62 99 ILE A CA 1
ATOM 786 C C . ILE A 1 99 ? 3.674 4.032 -3.295 1.00 98.62 99 ILE A C 1
ATOM 788 O O . ILE A 1 99 ? 3.166 4.855 -4.054 1.00 98.62 99 ILE A O 1
ATOM 792 N N . GLY A 1 100 ? 4.616 3.174 -3.697 1.00 98.25 100 GLY A N 1
ATOM 793 C CA . GLY A 1 100 ? 5.065 3.084 -5.084 1.00 98.25 100 GLY A CA 1
ATOM 794 C C . GLY A 1 100 ? 3.932 2.711 -6.037 1.00 98.25 100 GLY A C 1
ATOM 795 O O . GLY A 1 100 ? 3.787 3.317 -7.097 1.00 98.25 100 GLY A O 1
ATOM 796 N N . GLU A 1 101 ? 3.090 1.762 -5.627 1.00 97.56 101 GLU A N 1
ATOM 797 C CA . GLU A 1 101 ? 1.874 1.398 -6.354 1.00 97.56 101 GLU A CA 1
ATOM 798 C C . GLU A 1 101 ? 0.911 2.583 -6.499 1.00 97.56 101 GLU A C 1
ATOM 800 O O . GLU A 1 101 ? 0.462 2.865 -7.608 1.00 97.56 101 GLU A O 1
ATOM 805 N N . ALA A 1 102 ? 0.634 3.311 -5.416 1.00 98.12 102 ALA A N 1
ATOM 806 C CA . ALA A 1 102 ? -0.290 4.441 -5.446 1.00 98.12 102 ALA A CA 1
ATOM 807 C C . ALA A 1 102 ? 0.214 5.586 -6.348 1.00 98.12 102 ALA A C 1
ATOM 809 O O . ALA A 1 102 ? -0.556 6.141 -7.132 1.00 98.12 102 ALA A O 1
ATOM 810 N N . TYR A 1 103 ? 1.519 5.895 -6.333 1.00 98.50 103 TYR A N 1
ATOM 811 C CA . TYR A 1 103 ? 2.101 6.851 -7.287 1.00 98.50 103 TYR A CA 1
ATOM 812 C C . TYR A 1 103 ? 1.983 6.374 -8.735 1.00 98.50 103 TYR A C 1
ATOM 814 O O . TYR A 1 103 ? 1.657 7.169 -9.618 1.00 98.50 103 TYR A O 1
ATOM 822 N N . TYR A 1 104 ? 2.212 5.083 -8.988 1.00 97.19 104 TYR A N 1
ATOM 823 C CA . TYR A 1 104 ? 2.046 4.514 -10.322 1.00 97.19 104 TYR A CA 1
ATOM 824 C C . TYR A 1 104 ? 0.594 4.639 -10.804 1.00 97.19 104 TYR A C 1
ATOM 826 O O . TYR A 1 104 ? 0.360 5.079 -11.928 1.00 97.19 104 TYR A O 1
ATOM 834 N N . GLN A 1 105 ? -0.385 4.314 -9.955 1.00 95.88 105 GLN A N 1
ATOM 835 C CA . GLN A 1 105 ? -1.812 4.456 -10.274 1.00 95.88 105 GLN A CA 1
ATOM 836 C C . GLN A 1 105 ? -2.214 5.916 -10.515 1.00 95.88 105 GLN A C 1
ATOM 838 O O . GLN A 1 105 ? -3.062 6.187 -11.363 1.00 95.88 105 GLN A O 1
ATOM 843 N N . ALA A 1 106 ? -1.553 6.862 -9.842 1.00 96.69 106 ALA A N 1
ATOM 844 C CA . ALA A 1 106 ? -1.716 8.294 -10.078 1.00 96.69 106 ALA A CA 1
ATOM 845 C C . ALA A 1 106 ? -1.041 8.789 -11.375 1.00 96.69 106 ALA A C 1
ATOM 847 O O . ALA A 1 106 ? -1.092 9.982 -11.673 1.00 96.69 106 ALA A O 1
ATOM 848 N N . GLY A 1 107 ? -0.380 7.909 -12.138 1.00 96.12 107 GLY A N 1
ATOM 849 C CA . GLY A 1 107 ? 0.380 8.262 -13.341 1.00 96.12 107 GLY A CA 1
ATOM 850 C C . GLY A 1 107 ? 1.692 8.999 -13.051 1.00 96.12 107 GLY A C 1
ATOM 851 O O . GLY A 1 107 ? 2.316 9.539 -13.961 1.00 96.12 107 GLY A O 1
ATOM 852 N N . ARG A 1 108 ? 2.124 9.036 -11.786 1.00 97.81 108 ARG A N 1
ATOM 853 C CA . ARG A 1 108 ? 3.338 9.717 -11.319 1.00 97.81 108 ARG A CA 1
ATOM 854 C C . ARG A 1 108 ? 4.502 8.728 -11.295 1.00 97.81 108 ARG A C 1
ATOM 856 O O . ARG A 1 108 ? 5.018 8.368 -10.238 1.00 97.81 108 ARG A O 1
ATOM 863 N N . PHE A 1 109 ? 4.890 8.243 -12.473 1.00 96.44 109 PHE A N 1
ATOM 864 C CA . PHE A 1 109 ? 5.851 7.143 -12.609 1.00 96.44 109 PHE A CA 1
ATOM 865 C C . PHE A 1 109 ? 7.238 7.475 -12.054 1.00 96.44 109 PHE A C 1
ATOM 867 O O . PHE A 1 109 ? 7.866 6.622 -11.432 1.00 96.44 109 PHE A O 1
ATOM 874 N N . GLU A 1 110 ? 7.712 8.710 -12.222 1.00 95.88 110 GLU A N 1
ATOM 875 C CA . GLU A 1 110 ? 8.978 9.172 -11.649 1.00 95.88 110 GLU A CA 1
ATOM 876 C C . GLU A 1 110 ? 8.959 9.138 -10.118 1.00 95.88 110 GLU A C 1
ATOM 878 O O . GLU A 1 110 ? 9.917 8.663 -9.506 1.00 95.88 110 GLU A O 1
ATOM 883 N N . ASP A 1 111 ? 7.856 9.579 -9.509 1.00 97.69 111 ASP A N 1
ATOM 884 C CA . ASP A 1 111 ? 7.688 9.591 -8.053 1.00 97.69 111 ASP A CA 1
ATOM 885 C C . ASP A 1 111 ? 7.543 8.174 -7.481 1.00 97.69 111 ASP A C 1
ATOM 887 O O . ASP A 1 111 ? 7.892 7.936 -6.327 1.00 97.69 111 ASP A O 1
ATOM 891 N N . ALA A 1 112 ? 7.076 7.213 -8.285 1.00 98.19 112 ALA A N 1
ATOM 892 C CA . ALA A 1 112 ? 6.966 5.811 -7.891 1.00 98.19 112 ALA A CA 1
ATOM 893 C C . ALA A 1 112 ? 8.329 5.101 -7.782 1.00 98.19 112 ALA A C 1
ATOM 895 O O . ALA A 1 112 ? 8.440 4.115 -7.054 1.00 98.19 112 ALA A O 1
ATOM 896 N N . VAL A 1 113 ? 9.379 5.578 -8.467 1.00 97.81 113 VAL A N 1
ATOM 897 C CA . VAL A 1 113 ? 10.685 4.889 -8.511 1.00 97.81 113 VAL A CA 1
ATOM 898 C C . VAL A 1 113 ? 11.309 4.753 -7.125 1.00 97.81 113 VAL A C 1
ATOM 900 O O . VAL A 1 113 ? 11.795 3.677 -6.776 1.00 97.81 113 VAL A O 1
ATOM 903 N N . GLU A 1 114 ? 11.339 5.838 -6.354 1.00 98.19 114 GLU A N 1
ATOM 904 C CA . GLU A 1 114 ? 12.031 5.868 -5.062 1.00 98.19 114 GLU A CA 1
ATOM 905 C C . GLU A 1 114 ? 11.351 4.963 -4.018 1.00 98.19 114 GLU A C 1
ATOM 907 O O . GLU A 1 114 ? 12.032 4.075 -3.500 1.00 98.19 114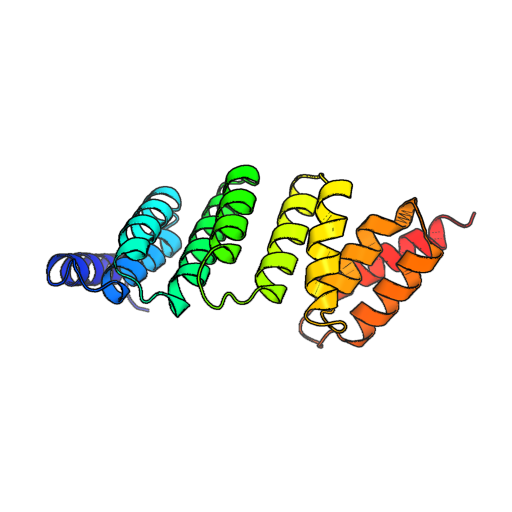 GLU A O 1
ATOM 912 N N . PRO A 1 115 ? 10.020 5.019 -3.817 1.00 98.50 115 PRO A N 1
ATOM 913 C CA . PRO A 1 115 ? 9.321 4.079 -2.945 1.00 98.50 115 PRO A CA 1
ATOM 914 C C . PRO A 1 115 ? 9.503 2.620 -3.372 1.00 98.50 115 PRO A C 1
ATOM 916 O O . PRO A 1 115 ? 9.780 1.758 -2.541 1.00 98.50 115 PRO A O 1
ATOM 919 N N . VAL A 1 116 ? 9.416 2.316 -4.671 1.00 98.38 116 VAL A N 1
ATOM 920 C CA . VAL A 1 116 ? 9.606 0.939 -5.154 1.00 98.38 116 VAL A CA 1
ATOM 921 C C . VAL A 1 116 ? 11.032 0.447 -4.883 1.00 98.38 116 VAL A C 1
ATOM 923 O O . VAL A 1 116 ? 11.220 -0.705 -4.490 1.00 98.38 116 VAL A O 1
ATOM 926 N N . ARG A 1 117 ? 12.047 1.308 -5.032 1.00 98.19 117 ARG A N 1
ATOM 927 C CA . ARG A 1 117 ? 13.433 0.975 -4.667 1.00 98.19 117 ARG A CA 1
ATOM 928 C C . ARG A 1 117 ? 13.587 0.745 -3.169 1.00 98.19 117 ARG A C 1
ATOM 930 O O . ARG A 1 117 ? 14.152 -0.277 -2.798 1.00 98.19 117 ARG A O 1
ATOM 937 N N . ASN A 1 118 ? 13.014 1.596 -2.323 1.00 98.31 118 ASN A N 1
ATOM 938 C CA . ASN A 1 118 ? 13.051 1.404 -0.871 1.00 98.31 118 ASN A CA 1
ATOM 939 C C . ASN A 1 118 ? 12.383 0.086 -0.443 1.00 98.31 118 ASN A C 1
ATOM 941 O O . ASN A 1 118 ? 12.850 -0.592 0.475 1.00 98.31 118 ASN A O 1
ATOM 945 N N . ALA A 1 119 ? 11.309 -0.324 -1.126 1.00 98.25 119 ALA A N 1
ATOM 946 C CA . ALA A 1 119 ? 10.671 -1.618 -0.891 1.00 98.25 119 ALA A CA 1
ATOM 947 C C . ALA A 1 119 ? 11.614 -2.795 -1.206 1.00 98.25 119 ALA A C 1
ATOM 949 O O . ALA A 1 119 ? 11.637 -3.777 -0.456 1.00 98.25 119 ALA A O 1
ATOM 950 N N . LEU A 1 120 ? 12.407 -2.673 -2.278 1.00 97.94 120 LEU A N 1
ATOM 951 C CA . LEU A 1 120 ? 13.414 -3.651 -2.707 1.00 97.94 120 LEU A CA 1
ATOM 952 C C . LEU A 1 120 ? 14.690 -3.629 -1.860 1.00 97.94 120 LEU A C 1
ATOM 954 O O . LEU A 1 120 ? 15.335 -4.661 -1.712 1.00 97.94 120 LEU A O 1
ATOM 958 N N . GLU A 1 121 ? 15.062 -2.490 -1.284 1.00 97.88 121 GLU A N 1
ATOM 959 C CA . GLU A 1 121 ? 16.144 -2.423 -0.297 1.00 97.88 121 GLU A CA 1
ATOM 960 C C . GLU A 1 121 ? 15.760 -3.167 0.985 1.00 97.88 121 GLU A C 1
ATOM 962 O O . GLU A 1 121 ? 16.577 -3.890 1.555 1.00 97.88 121 GLU A O 1
ATOM 967 N N . ALA A 1 122 ? 14.497 -3.047 1.408 1.00 96.00 122 ALA A N 1
ATOM 968 C CA . ALA A 1 122 ? 13.971 -3.782 2.554 1.00 96.00 122 ALA A CA 1
ATOM 969 C C . ALA A 1 122 ? 13.826 -5.290 2.281 1.00 96.00 122 ALA A C 1
ATOM 971 O O . ALA A 1 122 ? 14.034 -6.102 3.181 1.00 96.00 122 ALA A O 1
ATOM 972 N N . ASP A 1 123 ? 13.434 -5.669 1.063 1.00 95.69 123 ASP A N 1
ATOM 973 C CA . ASP A 1 123 ? 13.401 -7.060 0.607 1.00 95.69 123 ASP A CA 1
ATOM 974 C C . ASP A 1 123 ? 13.642 -7.143 -0.916 1.00 95.69 123 ASP A C 1
ATOM 976 O O . ASP A 1 123 ? 12.723 -6.889 -1.707 1.00 95.69 123 ASP A O 1
ATOM 980 N N . PRO A 1 124 ? 14.847 -7.569 -1.346 1.00 96.56 124 PRO A N 1
ATOM 981 C CA . PRO A 1 124 ? 15.215 -7.651 -2.762 1.00 96.56 124 PRO A CA 1
ATOM 982 C C . PRO A 1 124 ? 14.402 -8.650 -3.591 1.00 96.56 124 PRO A C 1
ATOM 984 O O . PRO A 1 124 ? 14.585 -8.710 -4.814 1.00 96.56 124 PRO A O 1
ATOM 987 N N . ASN A 1 125 ? 13.571 -9.470 -2.945 1.00 96.06 125 ASN A N 1
ATOM 988 C CA . ASN A 1 125 ? 12.760 -10.511 -3.563 1.00 96.06 125 ASN A CA 1
ATOM 989 C C . ASN A 1 125 ? 11.254 -10.189 -3.536 1.00 96.06 125 ASN A C 1
ATOM 991 O O . ASN A 1 125 ? 10.441 -11.071 -3.816 1.00 96.06 125 ASN A O 1
ATOM 995 N N . ARG A 1 126 ? 10.855 -8.933 -3.282 1.00 95.69 126 ARG A N 1
ATOM 996 C CA . ARG A 1 126 ? 9.472 -8.490 -3.531 1.00 95.69 126 ARG A CA 1
ATOM 997 C C . ARG A 1 126 ? 9.157 -8.516 -5.019 1.00 95.69 126 ARG A C 1
ATOM 999 O O . ARG A 1 126 ? 9.432 -7.567 -5.751 1.00 95.69 126 ARG A O 1
ATOM 1006 N N . SER A 1 127 ? 8.541 -9.605 -5.460 1.00 96.50 127 SER A N 1
ATOM 1007 C CA . SER A 1 127 ? 8.147 -9.836 -6.852 1.00 96.50 127 SER A CA 1
ATOM 1008 C C . SER A 1 127 ? 7.331 -8.683 -7.442 1.00 96.50 127 SER A C 1
ATOM 1010 O O . SER A 1 127 ? 7.612 -8.247 -8.556 1.00 96.50 127 SER A O 1
ATOM 1012 N N . ARG A 1 128 ? 6.378 -8.131 -6.679 1.00 96.56 128 ARG A N 1
ATOM 1013 C CA . ARG A 1 128 ? 5.537 -7.001 -7.107 1.00 96.56 128 ARG A CA 1
ATOM 1014 C C . ARG A 1 128 ? 6.350 -5.729 -7.314 1.00 96.56 128 ARG A C 1
ATOM 1016 O O . ARG A 1 128 ? 6.222 -5.095 -8.354 1.00 96.56 128 ARG A O 1
ATOM 1023 N N . SER A 1 129 ? 7.230 -5.389 -6.370 1.00 97.88 129 SER A N 1
ATOM 1024 C CA . SER A 1 129 ? 8.127 -4.235 -6.506 1.00 97.88 129 SER A CA 1
ATOM 1025 C C . SER A 1 129 ? 9.105 -4.399 -7.677 1.00 97.88 129 SER A C 1
ATOM 1027 O O . SER A 1 129 ? 9.343 -3.443 -8.408 1.00 97.88 129 SER A O 1
ATOM 1029 N N . LEU A 1 130 ? 9.627 -5.611 -7.910 1.00 98.25 130 LEU A N 1
ATOM 1030 C CA . LEU A 1 130 ? 10.469 -5.909 -9.076 1.00 98.25 130 LEU A CA 1
ATOM 1031 C C . LEU A 1 130 ? 9.703 -5.667 -10.383 1.00 98.25 130 LEU A C 1
ATOM 1033 O O . LEU A 1 130 ? 10.198 -4.964 -11.259 1.00 98.25 130 LEU A O 1
ATOM 1037 N N . ILE A 1 131 ? 8.479 -6.191 -10.494 1.00 97.88 131 ILE A N 1
ATOM 1038 C CA . ILE A 1 131 ? 7.653 -6.007 -11.693 1.00 97.88 131 ILE A CA 1
ATOM 1039 C C . ILE A 1 131 ? 7.308 -4.533 -11.894 1.00 97.88 131 ILE A C 1
ATOM 1041 O O . ILE A 1 131 ? 7.480 -4.011 -12.992 1.00 97.88 131 ILE A O 1
ATOM 1045 N N . ARG A 1 132 ? 6.914 -3.834 -10.826 1.00 97.81 132 ARG A N 1
ATOM 1046 C CA . ARG A 1 132 ? 6.581 -2.408 -10.869 1.00 97.81 132 ARG A CA 1
ATOM 1047 C C . ARG A 1 132 ? 7.771 -1.551 -11.306 1.00 97.81 132 ARG A C 1
ATOM 1049 O O . ARG A 1 132 ? 7.601 -0.665 -12.139 1.00 97.81 132 ARG A O 1
ATOM 1056 N N . LEU A 1 133 ? 8.978 -1.824 -10.805 1.00 97.44 133 LEU A N 1
ATOM 1057 C CA . LEU A 1 133 ? 10.184 -1.121 -11.249 1.00 97.44 133 LEU A CA 1
ATOM 1058 C C . LEU A 1 133 ? 10.507 -1.433 -12.713 1.00 97.44 133 LEU A C 1
ATOM 1060 O O . LEU A 1 133 ? 10.869 -0.531 -13.465 1.00 97.44 133 LEU A O 1
ATOM 1064 N N . GLY A 1 134 ? 10.339 -2.692 -13.123 1.00 97.00 134 GLY A N 1
ATOM 1065 C CA . GLY A 1 134 ? 10.466 -3.105 -14.515 1.00 97.00 134 GLY A CA 1
ATOM 1066 C C . GLY A 1 134 ? 9.515 -2.339 -15.437 1.00 97.00 134 GLY A C 1
ATOM 1067 O O . GLY A 1 134 ? 9.956 -1.799 -16.448 1.00 97.00 134 GLY A O 1
ATOM 1068 N N . GLU A 1 135 ? 8.243 -2.213 -15.056 1.00 96.56 135 GLU A N 1
ATOM 1069 C CA . GLU A 1 135 ? 7.238 -1.425 -15.779 1.00 96.56 135 GLU A CA 1
ATOM 1070 C C . GLU A 1 135 ? 7.639 0.046 -15.911 1.00 96.56 135 GLU A C 1
ATOM 1072 O O . GLU A 1 135 ? 7.627 0.588 -17.013 1.00 96.56 135 GLU A O 1
ATOM 1077 N N . ILE A 1 136 ? 8.049 0.684 -14.810 1.00 95.88 136 ILE A N 1
ATOM 1078 C CA . ILE A 1 136 ? 8.442 2.102 -14.809 1.00 95.88 136 ILE A CA 1
ATOM 1079 C C . ILE A 1 136 ? 9.676 2.349 -15.694 1.00 95.88 136 ILE A C 1
ATOM 1081 O O . ILE A 1 136 ? 9.803 3.401 -16.321 1.00 95.88 136 ILE A O 1
ATOM 1085 N N . LEU A 1 137 ? 10.603 1.389 -15.752 1.00 95.44 137 LEU A N 1
ATOM 1086 C CA . LEU A 1 137 ? 11.831 1.507 -16.537 1.00 95.44 137 LEU A CA 1
ATOM 1087 C C . LEU A 1 137 ? 11.671 1.095 -18.004 1.00 95.44 137 LEU A C 1
ATOM 1089 O O . LEU A 1 137 ? 12.591 1.352 -18.773 1.00 95.44 137 LEU A O 1
ATOM 1093 N N . ALA A 1 138 ? 10.550 0.491 -18.408 1.00 94.38 138 ALA A N 1
ATOM 1094 C CA . ALA A 1 138 ? 10.404 -0.154 -19.717 1.00 94.38 138 ALA A CA 1
ATOM 1095 C C . ALA A 1 138 ? 10.763 0.755 -20.904 1.00 94.38 138 ALA A C 1
ATOM 1097 O O . ALA A 1 138 ? 11.401 0.299 -21.848 1.00 94.38 138 ALA A O 1
ATOM 1098 N N . GLU A 1 139 ? 10.412 2.041 -20.839 1.00 90.19 139 GLU A N 1
ATOM 1099 C CA . GLU A 1 139 ? 10.727 3.007 -21.899 1.00 90.19 139 GLU A CA 1
ATOM 1100 C C . GLU A 1 139 ? 12.133 3.613 -21.773 1.00 90.19 139 GLU A C 1
ATOM 1102 O O . GLU A 1 139 ? 12.787 3.888 -22.777 1.00 90.19 139 GLU A O 1
ATOM 1107 N N . LYS A 1 140 ? 12.605 3.843 -20.541 1.00 92.00 140 LYS A N 1
ATOM 1108 C CA . LYS A 1 140 ? 13.852 4.584 -20.269 1.00 92.00 140 LYS A CA 1
ATOM 1109 C C . LYS A 1 140 ? 15.089 3.692 -20.281 1.00 92.00 140 LYS A C 1
ATOM 1111 O O . LYS A 1 140 ? 16.162 4.138 -20.677 1.00 92.00 140 LYS A O 1
ATOM 1116 N N . ASP A 1 141 ? 14.940 2.456 -19.822 1.00 94.94 141 ASP A N 1
ATOM 1117 C CA . ASP A 1 141 ? 15.983 1.437 -19.778 1.00 94.94 141 ASP A CA 1
ATOM 1118 C C . ASP A 1 141 ? 15.366 0.039 -19.999 1.00 94.94 141 ASP A C 1
ATOM 1120 O O . ASP A 1 141 ? 15.144 -0.719 -19.045 1.00 94.94 141 ASP A O 1
ATOM 1124 N N . PRO A 1 142 ? 15.086 -0.325 -21.268 1.00 94.25 142 PRO A N 1
ATOM 1125 C CA . PRO A 1 142 ? 14.529 -1.630 -21.632 1.00 94.25 142 PRO A CA 1
ATOM 1126 C C . PRO A 1 142 ? 15.359 -2.820 -21.126 1.00 94.25 142 PRO A C 1
ATOM 1128 O O . PRO A 1 142 ? 14.814 -3.876 -20.797 1.00 94.25 142 PRO A O 1
ATOM 1131 N N . SER A 1 143 ? 16.686 -2.660 -21.047 1.00 93.12 143 SER A N 1
ATOM 1132 C CA . SER A 1 143 ? 17.591 -3.722 -20.605 1.00 93.12 143 SER A CA 1
ATOM 1133 C C . SER A 1 143 ? 17.467 -3.965 -19.104 1.00 93.12 143 SER A C 1
ATOM 1135 O O . SER A 1 143 ? 17.345 -5.116 -18.680 1.00 93.12 143 SER A O 1
ATOM 1137 N N . ALA A 1 144 ? 17.481 -2.902 -18.292 1.00 94.88 144 ALA A N 1
ATOM 1138 C CA . ALA A 1 144 ? 17.252 -3.028 -16.856 1.00 94.88 144 ALA A CA 1
ATOM 1139 C C . ALA A 1 144 ? 15.828 -3.515 -16.567 1.00 94.88 144 ALA A C 1
ATOM 1141 O O . ALA A 1 144 ? 15.646 -4.405 -15.735 1.00 94.88 144 ALA A O 1
ATOM 1142 N N . SER A 1 145 ? 14.836 -2.981 -17.290 1.00 96.50 145 SER A N 1
ATOM 1143 C CA . SER A 1 145 ? 13.433 -3.391 -17.194 1.00 96.50 145 SER A CA 1
ATOM 1144 C C . SER A 1 145 ? 13.280 -4.905 -17.327 1.00 96.50 145 SER A C 1
ATOM 1146 O O . SER A 1 145 ? 12.765 -5.550 -16.412 1.00 96.50 145 SER A O 1
ATOM 1148 N N . LYS A 1 146 ? 13.831 -5.491 -18.398 1.00 95.88 146 LYS A N 1
ATOM 1149 C CA . LYS A 1 146 ? 13.791 -6.939 -18.630 1.00 95.88 146 LYS A CA 1
ATOM 1150 C C . LYS A 1 146 ? 14.339 -7.740 -17.446 1.00 95.88 146 LYS A C 1
ATOM 1152 O O . LYS A 1 146 ? 13.685 -8.676 -16.995 1.00 95.88 146 LYS A O 1
ATOM 1157 N N . GLY A 1 147 ? 15.491 -7.346 -16.898 1.00 96.62 147 GLY A N 1
ATOM 1158 C CA . GLY A 1 147 ? 16.093 -8.038 -15.753 1.00 96.62 147 GLY A CA 1
ATOM 1159 C C . GLY A 1 147 ? 15.212 -8.012 -14.497 1.00 96.62 147 GLY A C 1
ATOM 1160 O O . GLY A 1 147 ? 15.085 -9.023 -13.802 1.00 96.62 147 GLY A O 1
ATOM 1161 N N . PHE A 1 148 ? 14.564 -6.878 -14.215 1.00 97.75 148 PHE A N 1
ATOM 1162 C CA . PHE A 1 148 ? 13.631 -6.766 -13.091 1.00 97.75 148 PHE A CA 1
ATOM 1163 C C . PHE A 1 148 ? 12.363 -7.602 -13.300 1.00 97.75 148 PHE A C 1
ATOM 1165 O O . PHE A 1 148 ? 11.951 -8.306 -12.375 1.00 97.75 148 PHE A O 1
ATOM 1172 N N . ILE A 1 149 ? 11.781 -7.580 -14.503 1.00 97.69 149 ILE A N 1
ATOM 1173 C CA . ILE A 1 149 ? 10.582 -8.364 -14.833 1.00 97.69 149 ILE A CA 1
ATOM 1174 C C . ILE A 1 149 ? 10.863 -9.867 -14.728 1.00 97.69 149 ILE A C 1
ATOM 1176 O O . ILE A 1 149 ? 10.110 -10.581 -14.064 1.00 97.69 149 ILE A O 1
ATOM 1180 N N . GLU A 1 150 ? 11.972 -10.347 -15.299 1.00 96.69 150 GLU A N 1
ATOM 1181 C CA . GLU A 1 150 ? 12.367 -11.760 -15.238 1.00 96.69 150 GLU A CA 1
ATOM 1182 C C . GLU A 1 150 ? 12.555 -12.229 -13.791 1.00 96.69 150 GLU A C 1
ATOM 1184 O O . GLU A 1 150 ? 12.015 -13.267 -13.391 1.00 96.69 150 GLU A O 1
ATOM 1189 N N . LYS A 1 151 ? 13.272 -11.438 -12.977 1.00 97.44 151 LYS A N 1
ATOM 1190 C CA . LYS A 1 151 ? 13.475 -11.746 -11.557 1.00 97.44 151 LYS A CA 1
ATOM 1191 C C . LYS A 1 151 ? 12.150 -11.753 -10.795 1.00 97.44 151 LYS A C 1
ATOM 1193 O O . LYS A 1 151 ? 11.902 -12.670 -10.017 1.00 97.44 151 LYS A O 1
ATOM 1198 N N . GLY A 1 152 ? 11.301 -10.748 -11.014 1.00 97.25 152 GLY A N 1
ATOM 1199 C CA . GLY A 1 152 ? 10.006 -10.62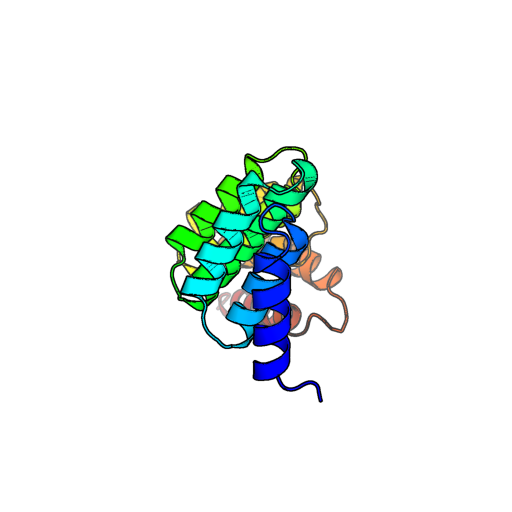9 -10.350 1.00 97.25 152 GLY A CA 1
ATOM 1200 C C . GLY A 1 152 ? 9.087 -11.801 -10.677 1.00 97.25 152 GLY A C 1
ATOM 1201 O O . GLY A 1 152 ? 8.561 -12.437 -9.766 1.00 97.25 152 GLY A O 1
ATOM 1202 N N . ARG A 1 153 ? 8.973 -12.155 -11.961 1.00 96.38 153 ARG A N 1
ATOM 1203 C CA . ARG A 1 153 ? 8.162 -13.281 -12.440 1.00 96.38 153 ARG A CA 1
ATOM 1204 C C . ARG A 1 153 ? 8.632 -14.623 -11.884 1.00 96.38 153 ARG A C 1
ATOM 1206 O O . ARG A 1 153 ? 7.795 -15.447 -11.528 1.00 96.38 153 ARG A O 1
ATOM 1213 N N . ALA A 1 154 ? 9.943 -14.843 -11.773 1.00 96.88 154 ALA A N 1
ATOM 1214 C CA . ALA A 1 154 ? 10.500 -16.075 -11.208 1.00 96.88 154 ALA A CA 1
ATOM 1215 C C . ALA A 1 154 ? 10.130 -16.296 -9.727 1.00 96.88 154 ALA A C 1
ATOM 1217 O O . ALA A 1 154 ? 10.195 -17.424 -9.242 1.00 96.88 154 ALA A O 1
ATOM 1218 N N . LEU A 1 155 ? 9.750 -15.228 -9.021 1.00 96.81 155 LEU A N 1
ATOM 1219 C CA . LEU A 1 155 ? 9.372 -15.243 -7.608 1.00 96.81 155 LEU A CA 1
ATOM 1220 C C . LEU A 1 155 ? 7.851 -15.285 -7.388 1.00 96.81 155 LEU A C 1
ATOM 1222 O O . LEU A 1 155 ? 7.414 -15.416 -6.246 1.00 96.81 155 LEU A O 1
ATOM 1226 N N . LEU A 1 156 ? 7.043 -15.164 -8.446 1.00 94.94 156 LEU A N 1
ATOM 1227 C CA . LEU A 1 156 ? 5.586 -15.232 -8.341 1.00 94.94 156 LEU A CA 1
ATOM 1228 C C . LEU A 1 156 ? 5.105 -16.664 -8.089 1.00 94.94 156 LEU A C 1
ATOM 1230 O O . LEU A 1 156 ? 5.576 -17.630 -8.696 1.00 94.94 156 LEU A O 1
ATOM 1234 N N . GLY A 1 157 ? 4.119 -16.787 -7.205 1.00 93.25 157 GLY A N 1
ATOM 1235 C CA . GLY A 1 157 ? 3.378 -18.018 -6.990 1.00 93.25 157 GLY A CA 1
ATOM 1236 C C . GLY A 1 157 ? 2.334 -18.250 -8.082 1.00 93.25 157 GLY A C 1
ATOM 1237 O O . GLY A 1 157 ? 1.997 -17.365 -8.865 1.00 93.25 157 GLY A O 1
ATOM 1238 N N . ARG A 1 158 ? 1.764 -19.461 -8.111 1.00 88.69 158 ARG A N 1
ATOM 1239 C CA . ARG A 1 158 ? 0.724 -19.831 -9.092 1.00 88.69 158 ARG A CA 1
ATOM 1240 C C . ARG A 1 158 ? -0.537 -18.967 -8.997 1.00 88.69 158 ARG A C 1
ATOM 1242 O O . ARG A 1 158 ? -1.215 -18.795 -10.005 1.00 88.69 158 ARG A O 1
ATOM 1249 N N . ASP A 1 159 ? -0.818 -18.421 -7.817 1.00 92.56 159 ASP A N 1
ATOM 1250 C CA . ASP A 1 159 ? -2.026 -17.637 -7.550 1.00 92.56 159 ASP A CA 1
ATOM 1251 C C . ASP A 1 159 ? -1.849 -16.135 -7.844 1.00 92.56 159 ASP A C 1
ATOM 1253 O O . ASP A 1 159 ? -2.819 -15.380 -7.822 1.00 92.56 159 ASP A O 1
ATOM 1257 N N . ASP A 1 160 ? -0.642 -15.684 -8.204 1.00 93.50 160 ASP A N 1
ATOM 1258 C CA . ASP A 1 160 ? -0.354 -14.279 -8.521 1.00 93.50 160 ASP A CA 1
ATOM 1259 C C . ASP A 1 160 ? -0.752 -13.900 -9.963 1.00 93.50 160 ASP A C 1
ATOM 1261 O O . ASP A 1 160 ? -0.030 -13.188 -10.664 1.00 93.50 160 ASP A O 1
ATOM 1265 N N . TYR A 1 161 ? -1.913 -14.369 -10.434 1.00 93.56 161 TYR A N 1
ATOM 1266 C CA . TYR A 1 161 ? -2.328 -14.281 -11.841 1.00 93.56 161 TYR A CA 1
ATOM 1267 C C . TYR A 1 161 ? -2.228 -12.862 -12.416 1.00 93.56 161 TYR A C 1
ATOM 1269 O O . TYR A 1 161 ? -1.707 -12.679 -13.513 1.00 93.56 161 TYR A O 1
ATOM 1277 N N . TYR A 1 162 ? -2.676 -11.853 -11.665 1.00 94.00 162 TYR A N 1
ATOM 1278 C CA . TYR A 1 162 ? -2.597 -10.451 -12.084 1.00 94.00 162 TYR A CA 1
ATOM 1279 C C . TYR A 1 162 ? -1.156 -10.016 -12.399 1.00 94.00 162 TYR A C 1
ATOM 1281 O O . TYR A 1 162 ? -0.889 -9.471 -13.469 1.00 94.00 162 TYR A O 1
ATOM 1289 N N . TRP A 1 163 ? -0.216 -10.315 -11.501 1.00 95.44 163 TRP A N 1
ATOM 1290 C CA . TRP A 1 163 ? 1.189 -9.938 -11.655 1.00 95.44 163 TRP A CA 1
ATOM 1291 C C . TRP A 1 163 ? 1.900 -10.767 -12.722 1.00 95.44 163 TRP A C 1
ATOM 1293 O O . TRP A 1 163 ? 2.759 -10.246 -13.428 1.00 95.44 163 TRP A O 1
ATOM 1303 N N . ILE A 1 164 ? 1.497 -12.028 -12.897 1.00 95.69 164 ILE A N 1
ATOM 1304 C CA . ILE A 1 164 ? 1.967 -12.868 -14.002 1.00 95.69 164 ILE A CA 1
ATOM 1305 C C . ILE A 1 164 ? 1.575 -12.233 -15.341 1.00 95.69 164 ILE A C 1
ATOM 1307 O O . ILE A 1 164 ? 2.424 -12.078 -16.216 1.00 95.69 164 ILE A O 1
ATOM 1311 N N . GLN A 1 165 ? 0.307 -11.836 -15.501 1.00 94.75 165 GLN A N 1
ATOM 1312 C CA . GLN A 1 165 ? -0.162 -11.185 -16.729 1.00 94.75 165 GLN A CA 1
ATOM 1313 C C . GLN A 1 165 ? 0.577 -9.869 -16.987 1.00 94.75 165 GLN A C 1
ATOM 1315 O O . GLN A 1 165 ? 0.996 -9.624 -18.116 1.00 94.75 165 GLN A O 1
ATOM 1320 N N . LYS A 1 166 ? 0.796 -9.059 -15.944 1.00 94.62 166 LYS A N 1
ATOM 1321 C CA . LYS A 1 166 ? 1.548 -7.803 -16.049 1.00 94.62 166 LYS A CA 1
ATOM 1322 C C . LYS A 1 166 ? 2.989 -8.012 -16.505 1.00 94.62 166 LYS A C 1
ATOM 1324 O O . LYS A 1 166 ? 3.420 -7.367 -17.456 1.00 94.62 166 LYS A O 1
ATOM 1329 N N . ALA A 1 167 ? 3.702 -8.968 -15.912 1.00 95.31 167 ALA A N 1
ATOM 1330 C CA . ALA A 1 167 ? 5.058 -9.308 -16.336 1.00 95.31 167 ALA A CA 1
ATOM 1331 C C . ALA A 1 167 ? 5.115 -9.693 -17.828 1.00 95.31 167 ALA A C 1
ATOM 1333 O O . ALA A 1 167 ? 5.950 -9.171 -18.566 1.00 95.31 167 ALA A O 1
ATOM 1334 N N . TYR A 1 168 ? 4.189 -10.540 -18.292 1.00 94.44 168 TYR A N 1
ATOM 1335 C CA . TYR A 1 168 ? 4.126 -10.942 -19.701 1.00 94.44 168 TYR A CA 1
ATOM 1336 C C . TYR A 1 168 ? 3.763 -9.796 -20.652 1.00 94.44 168 TYR A C 1
ATOM 1338 O O . TYR A 1 168 ? 4.273 -9.745 -21.772 1.00 94.44 168 TYR A O 1
ATOM 1346 N N . GLU A 1 169 ? 2.884 -8.884 -20.233 1.00 94.81 169 GLU A N 1
ATOM 1347 C CA . GLU A 1 169 ? 2.525 -7.694 -21.010 1.00 94.81 169 GLU A CA 1
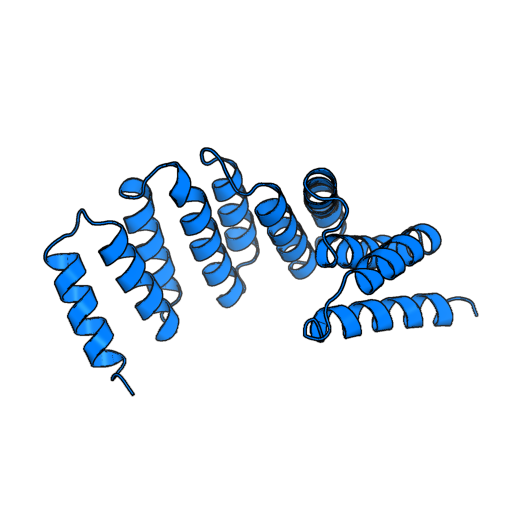ATOM 1348 C C . GLU A 1 169 ? 3.767 -6.838 -21.292 1.00 94.81 169 GLU A C 1
ATOM 1350 O O . GLU A 1 169 ? 4.021 -6.469 -22.440 1.00 94.81 169 GLU A O 1
ATOM 1355 N N . VAL A 1 170 ? 4.581 -6.593 -20.263 1.00 93.62 170 VAL A N 1
ATOM 1356 C CA . VAL A 1 170 ? 5.823 -5.822 -20.389 1.00 93.62 170 VAL A CA 1
ATOM 1357 C C . VAL A 1 170 ? 6.836 -6.549 -21.264 1.00 93.62 170 VAL A C 1
ATOM 1359 O O . VAL A 1 170 ? 7.347 -5.949 -22.205 1.00 93.62 170 VAL A O 1
ATOM 1362 N N . GLU A 1 171 ? 7.094 -7.838 -21.011 1.00 92.38 171 GLU A N 1
ATOM 1363 C CA . GLU A 1 171 ? 8.022 -8.650 -21.818 1.00 92.38 171 GLU A CA 1
ATOM 1364 C C . GLU A 1 171 ? 7.655 -8.587 -23.311 1.00 92.38 171 GLU A C 1
ATOM 1366 O O . GLU A 1 171 ? 8.503 -8.282 -24.153 1.00 92.38 171 GLU A O 1
ATOM 1371 N N . LYS A 1 172 ? 6.371 -8.772 -23.644 1.00 92.12 172 LYS A N 1
ATOM 1372 C CA . LYS A 1 172 ? 5.880 -8.694 -25.025 1.00 92.12 172 LYS A CA 1
ATOM 1373 C C . LYS A 1 172 ? 6.101 -7.314 -25.648 1.00 92.12 172 LYS A C 1
ATOM 1375 O O . LYS A 1 172 ? 6.459 -7.226 -26.824 1.00 92.12 172 LYS A O 1
ATOM 1380 N N . ASN A 1 173 ? 5.871 -6.242 -24.892 1.00 90.75 173 ASN A N 1
ATOM 1381 C CA . ASN A 1 173 ? 6.065 -4.877 -25.383 1.00 90.75 173 ASN A CA 1
ATOM 1382 C C . ASN A 1 173 ? 7.549 -4.582 -25.652 1.00 90.75 173 ASN A C 1
ATOM 1384 O O . ASN A 1 173 ? 7.874 -3.991 -26.683 1.00 90.75 173 ASN A O 1
ATOM 1388 N N . LEU A 1 174 ? 8.447 -5.062 -24.786 1.00 89.62 174 LEU A N 1
ATOM 1389 C CA . LEU A 1 174 ? 9.897 -4.942 -24.970 1.00 89.62 174 LEU A CA 1
ATOM 1390 C C . LEU A 1 174 ? 10.382 -5.696 -26.224 1.00 89.62 174 LEU A C 1
ATOM 1392 O O . LEU A 1 174 ? 11.221 -5.193 -26.970 1.00 89.62 174 LEU A O 1
ATOM 1396 N N . GLU A 1 175 ? 9.828 -6.880 -26.496 1.00 84.56 175 GLU A N 1
ATOM 1397 C CA . GLU A 1 175 ? 10.146 -7.668 -27.697 1.00 84.56 175 GLU A CA 1
ATOM 1398 C C . GLU A 1 175 ? 9.564 -7.056 -28.984 1.00 84.56 175 GLU A C 1
ATOM 1400 O O . GLU A 1 175 ? 10.198 -7.094 -30.042 1.00 84.56 175 GLU A O 1
ATOM 1405 N N . GLY A 1 176 ? 8.365 -6.472 -28.904 1.00 71.94 176 GLY A N 1
ATOM 1406 C CA . GLY A 1 176 ? 7.661 -5.871 -30.038 1.00 71.94 176 GLY A CA 1
ATOM 1407 C C . GLY A 1 176 ? 8.221 -4.521 -30.498 1.00 71.94 176 GLY A C 1
ATOM 1408 O O . GLY A 1 176 ? 8.106 -4.201 -31.680 1.00 71.94 176 GLY A O 1
ATOM 1409 N N . GLY A 1 177 ? 8.848 -3.754 -29.598 1.00 58.22 177 GLY A N 1
ATOM 1410 C CA . GLY A 1 177 ? 9.451 -2.443 -29.886 1.00 58.22 177 GLY A CA 1
ATOM 1411 C C . GLY A 1 177 ? 10.818 -2.486 -30.582 1.00 58.22 177 GLY A C 1
ATOM 1412 O O . GLY A 1 177 ? 11.364 -1.443 -30.919 1.00 58.22 177 GLY A O 1
ATOM 1413 N N . SER A 1 178 ? 11.377 -3.677 -30.816 1.00 51.00 178 SER A N 1
ATOM 1414 C CA . SER A 1 178 ? 12.685 -3.869 -31.465 1.00 51.00 178 SER A CA 1
ATOM 1415 C C . SER A 1 178 ? 12.607 -3.977 -33.003 1.00 51.00 178 SER A C 1
ATOM 1417 O O . SER A 1 178 ? 13.428 -4.669 -33.608 1.00 51.00 178 SER A O 1
ATOM 1419 N N . ARG A 1 179 ? 11.612 -3.352 -33.651 1.00 42.12 179 ARG A N 1
ATOM 1420 C CA . ARG A 1 179 ? 11.417 -3.371 -35.115 1.00 42.12 179 ARG A CA 1
ATOM 1421 C C . ARG A 1 179 ? 11.438 -1.987 -35.738 1.00 42.12 179 ARG A C 1
ATOM 1423 O O . ARG A 1 179 ? 10.802 -1.082 -35.162 1.00 42.12 179 ARG A O 1
#

Secondary structure (DSSP, 8-state):
---HHHHHHHHHHHHHH-TT-HHHHHHHHHHHHHTT-HHHHHHHHHHHGGGS-HHHHHHHHHHHHHHHHHTT-HHHHHHHHHHHHHSSS--HHHHHHHHHHHHHHTT-HHHHHHHHHHHHHH-TT-HHHHHHHHHHHTTT-HHHHHHHHHHHHHT--TT-HHHHHHHHHHHHHHHHT--

pLDDT: mean 92.08, std 10.04, range [42.12, 98.75]

Foldseek 3Di:
DPDLVVVLVVLVVVCVVCVLPLVSLLVNLVSCVVVVVLVVSLVSLVSSQVSDDQLCNLVSLCVNLVSCVVVVNLVSNLVSLVVSVVTPPHPQLVSLLVNLVSCVVVVNLVVSQVSLVSNCVVPVQQLSSLLSNLVSCCVVPVPSSLVSLVSSLVSDDPPPVVSVVSSVVSVVVSVVVPD